Protein AF-A0A5C5RTG0-F1 (afdb_monomer)

InterPro domains:
  IPR055994 Domain of unknown function DUF7572 [PF24457] (6-79)

Secondary structure (DSSP, 8-state):
-EEEEE-TTS-TTEEE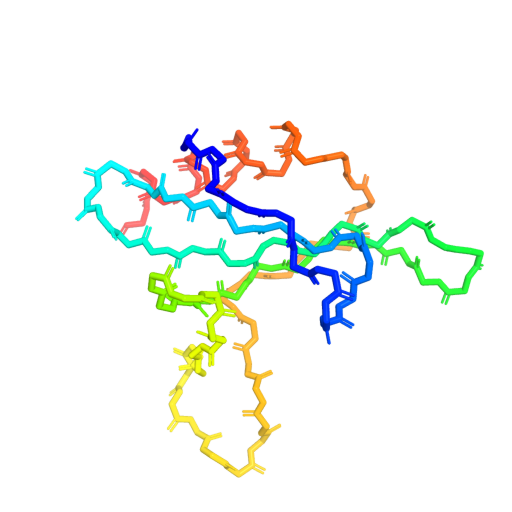EE-TTS-EEEEEEEEETTEEEEEEEEE-TT--EE-SS--TTT----SEEESS---HHHHHHHHHHHHHH-

Organism: NCBI:txid2591848

Mean predicted aligned error: 3.94 Å

Radius of gyration: 12.21 Å; Cα contacts (8 Å, |Δi|>4): 168; chains: 1; bounding box: 30×26×30 Å

Structure (mmCIF, N/CA/C/O backbone):
data_AF-A0A5C5RTG0-F1
#
_entry.id   AF-A0A5C5RTG0-F1
#
loop_
_atom_site.group_PDB
_atom_site.id
_atom_site.type_symbol
_atom_site.label_atom_id
_atom_site.label_alt_id
_atom_site.label_comp_id
_atom_site.label_asym_id
_atom_site.label_entity_id
_atom_site.label_seq_id
_atom_site.pdbx_PDB_ins_code
_atom_site.Cartn_x
_atom_site.Cartn_y
_atom_si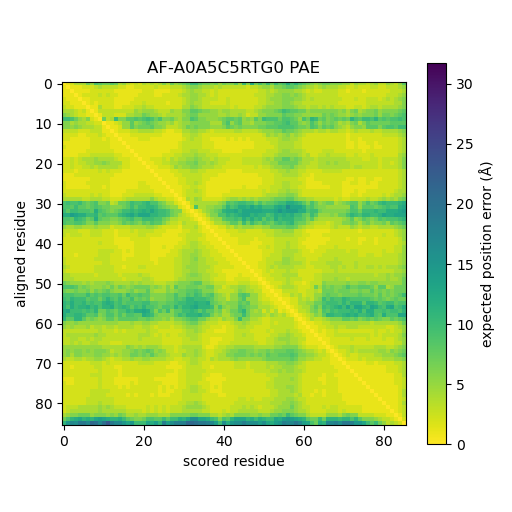te.Cartn_z
_atom_site.occupancy
_atom_site.B_iso_or_equiv
_atom_site.auth_seq_id
_atom_site.auth_comp_id
_atom_site.auth_asym_id
_atom_site.auth_atom_id
_atom_site.pdbx_PDB_model_num
ATOM 1 N N . MET A 1 1 ? 1.111 3.376 10.939 1.00 94.12 1 MET A N 1
ATOM 2 C CA . MET A 1 1 ? 0.700 1.965 10.740 1.00 94.12 1 MET A CA 1
ATOM 3 C C . MET A 1 1 ? 1.821 1.048 11.206 1.00 94.12 1 MET A C 1
ATOM 5 O O . MET A 1 1 ? 2.902 1.554 11.487 1.00 94.12 1 MET A O 1
ATOM 9 N N . GLU A 1 2 ? 1.574 -0.252 11.325 1.00 96.12 2 GLU A N 1
ATOM 10 C CA . GLU A 1 2 ? 2.586 -1.257 11.682 1.00 96.12 2 GLU A CA 1
ATOM 11 C C . GLU A 1 2 ? 2.984 -2.059 10.437 1.00 96.12 2 GLU A C 1
ATOM 13 O O . GLU A 1 2 ? 2.112 -2.423 9.651 1.00 96.12 2 GLU A O 1
ATOM 18 N N . HIS A 1 3 ? 4.280 -2.316 10.244 1.00 97.19 3 HIS A N 1
ATOM 19 C CA . HIS A 1 3 ? 4.762 -3.226 9.198 1.00 97.19 3 HIS A CA 1
ATOM 20 C C . HIS A 1 3 ? 4.454 -4.676 9.581 1.00 97.19 3 HIS A C 1
ATOM 22 O O . HIS A 1 3 ? 4.716 -5.077 10.712 1.00 97.19 3 HIS A O 1
ATOM 28 N N . VAL A 1 4 ? 3.897 -5.444 8.645 1.00 97.00 4 VAL A N 1
ATOM 29 C CA . VAL A 1 4 ? 3.503 -6.845 8.858 1.00 97.00 4 VAL A CA 1
ATOM 30 C C . VAL A 1 4 ? 4.449 -7.797 8.136 1.00 97.00 4 VAL A C 1
ATOM 32 O O . VAL A 1 4 ? 4.931 -8.757 8.735 1.00 97.00 4 VAL A O 1
ATOM 35 N N . ALA A 1 5 ? 4.703 -7.550 6.850 1.00 95.50 5 ALA A N 1
ATOM 36 C CA . ALA A 1 5 ? 5.517 -8.423 6.012 1.00 95.50 5 ALA A CA 1
ATOM 37 C C . ALA A 1 5 ? 6.043 -7.690 4.775 1.00 95.50 5 ALA A C 1
ATOM 39 O O . ALA A 1 5 ? 5.432 -6.737 4.290 1.00 95.50 5 ALA A O 1
ATOM 40 N N . ASP A 1 6 ? 7.154 -8.179 4.235 1.00 94.94 6 ASP A N 1
ATOM 41 C CA . ASP A 1 6 ? 7.591 -7.840 2.883 1.00 94.94 6 ASP A CA 1
ATOM 42 C C . ASP A 1 6 ? 6.894 -8.792 1.894 1.00 94.94 6 ASP A C 1
ATOM 44 O O . ASP A 1 6 ? 6.834 -10.004 2.117 1.00 94.94 6 ASP A O 1
ATOM 48 N N . LEU A 1 7 ? 6.291 -8.248 0.831 1.00 92.44 7 LEU A N 1
ATOM 49 C CA . LEU A 1 7 ? 5.508 -9.014 -0.146 1.00 92.44 7 LEU A CA 1
ATOM 50 C C . LEU A 1 7 ? 6.376 -9.391 -1.352 1.00 92.44 7 LEU A C 1
ATOM 52 O O . LEU A 1 7 ? 6.088 -9.025 -2.491 1.00 92.44 7 LEU A O 1
ATOM 56 N N . ASP A 1 8 ? 7.430 -10.166 -1.092 1.00 86.00 8 ASP A N 1
ATOM 57 C CA . ASP A 1 8 ? 8.465 -10.540 -2.074 1.00 86.00 8 ASP A CA 1
ATOM 58 C C . ASP A 1 8 ? 7.928 -11.280 -3.316 1.00 86.00 8 ASP A C 1
ATOM 60 O O . ASP A 1 8 ? 8.593 -11.359 -4.348 1.00 86.00 8 ASP A O 1
ATOM 64 N N . TRP A 1 9 ? 6.722 -11.842 -3.221 1.00 82.94 9 TRP A N 1
ATOM 65 C CA . TRP A 1 9 ? 6.036 -12.585 -4.280 1.00 82.94 9 TRP A CA 1
ATOM 66 C C . TRP A 1 9 ? 5.224 -11.695 -5.233 1.00 82.94 9 TRP A C 1
ATOM 68 O O . TRP A 1 9 ? 4.747 -12.187 -6.256 1.00 82.94 9 TRP A O 1
ATOM 78 N N . TRP A 1 10 ? 5.063 -10.410 -4.908 1.00 81.31 10 TRP A N 1
ATOM 79 C CA . TRP A 1 10 ? 4.368 -9.440 -5.745 1.00 81.31 10 TRP A CA 1
ATOM 80 C C . TRP A 1 10 ? 5.375 -8.561 -6.498 1.00 81.31 10 TRP A C 1
ATOM 82 O O . TRP A 1 10 ? 5.979 -9.006 -7.472 1.00 81.31 10 TRP A O 1
ATOM 92 N N . CYS A 1 11 ? 5.571 -7.318 -6.065 1.00 81.12 11 CYS A N 1
ATOM 93 C CA . CYS A 1 11 ? 6.668 -6.470 -6.511 1.00 81.12 11 CYS A CA 1
ATOM 94 C C . CYS A 1 11 ? 7.683 -6.359 -5.356 1.00 81.12 11 CYS A C 1
ATOM 96 O O . CYS A 1 11 ? 7.250 -6.081 -4.238 1.00 81.12 11 CYS A O 1
ATOM 98 N N . PRO A 1 12 ? 9.006 -6.530 -5.574 1.00 83.06 12 PRO A N 1
ATOM 99 C CA . PRO A 1 12 ? 10.009 -6.589 -4.494 1.00 83.06 12 PRO A CA 1
ATOM 100 C C . PRO A 1 12 ? 10.080 -5.360 -3.575 1.00 83.06 12 PRO A C 1
ATOM 102 O O . PRO A 1 12 ? 10.699 -5.403 -2.519 1.00 83.06 12 PRO A O 1
ATOM 105 N N . VAL A 1 13 ? 9.470 -4.247 -3.984 1.00 90.19 13 VAL A N 1
ATOM 106 C CA . VAL A 1 13 ? 9.371 -3.002 -3.207 1.00 90.19 13 VAL A CA 1
ATOM 107 C C . VAL A 1 13 ? 7.995 -2.820 -2.559 1.00 90.19 13 VAL A C 1
ATOM 109 O O . VAL A 1 13 ? 7.647 -1.717 -2.132 1.00 90.19 13 VAL A O 1
ATOM 112 N N . THR A 1 14 ? 7.214 -3.899 -2.474 1.00 94.38 14 THR A N 1
ATOM 113 C CA . THR A 1 14 ? 5.881 -3.916 -1.870 1.00 94.38 14 THR A CA 1
ATOM 114 C C . THR A 1 14 ? 5.940 -4.468 -0.463 1.00 94.38 14 THR A C 1
ATOM 116 O O . THR A 1 14 ? 6.518 -5.528 -0.220 1.00 94.38 14 THR A O 1
ATOM 119 N N . LYS A 1 15 ? 5.299 -3.772 0.470 1.00 96.44 15 LYS A N 1
ATOM 120 C CA . LYS A 1 15 ? 5.220 -4.191 1.868 1.00 96.44 15 LYS A CA 1
ATOM 121 C C . LYS A 1 15 ? 3.787 -4.112 2.363 1.00 96.44 15 LYS A C 1
ATOM 123 O O . LYS A 1 15 ? 3.017 -3.249 1.941 1.00 96.44 15 LYS A O 1
ATOM 128 N N . LEU A 1 16 ? 3.450 -5.024 3.264 1.00 97.25 16 LEU A N 1
ATOM 129 C CA . LEU A 1 16 ? 2.161 -5.084 3.930 1.00 97.25 16 LEU A CA 1
ATOM 130 C C . LEU A 1 16 ? 2.214 -4.295 5.234 1.00 97.25 16 LEU A C 1
ATOM 132 O O . LEU A 1 16 ? 3.083 -4.524 6.081 1.00 97.25 16 LEU A O 1
ATOM 136 N N . TYR A 1 17 ? 1.240 -3.412 5.410 1.00 97.69 17 TYR A N 1
ATOM 137 C CA . TYR A 1 17 ? 1.045 -2.637 6.623 1.00 97.69 17 TYR A CA 1
ATOM 138 C C . TYR A 1 17 ? -0.349 -2.856 7.186 1.00 97.69 17 TYR A C 1
ATOM 140 O O . TYR A 1 17 ? -1.320 -2.969 6.443 1.00 97.69 17 TYR A O 1
ATOM 148 N N . ARG A 1 18 ? -0.449 -2.848 8.514 1.00 97.38 18 ARG A N 1
ATOM 149 C CA . ARG A 1 18 ? -1.714 -2.894 9.243 1.00 97.38 18 ARG A CA 1
ATOM 150 C C . ARG A 1 18 ? -2.000 -1.543 9.891 1.00 97.38 18 ARG A C 1
ATOM 152 O O . ARG A 1 18 ? -1.174 -0.998 10.637 1.00 97.38 18 ARG A O 1
ATOM 159 N N . ALA A 1 19 ? -3.171 -0.991 9.605 1.00 95.06 19 ALA A N 1
ATOM 160 C CA . ALA A 1 19 ? -3.684 0.209 10.249 1.00 95.06 19 ALA A CA 1
ATOM 161 C C . ALA A 1 19 ? -4.296 -0.097 11.626 1.00 95.06 19 ALA A C 1
ATOM 163 O O . ALA A 1 19 ? -4.457 -1.249 12.029 1.00 95.06 19 ALA A O 1
ATOM 164 N N . ARG A 1 20 ? -4.592 0.955 12.400 1.00 92.31 20 ARG A N 1
ATOM 165 C CA . ARG A 1 20 ? -5.074 0.820 13.790 1.00 92.31 20 ARG A CA 1
ATOM 166 C C . ARG A 1 20 ? -6.464 0.192 13.895 1.00 92.31 20 ARG A C 1
ATOM 168 O O . ARG A 1 20 ? -6.770 -0.408 14.918 1.00 92.31 20 ARG A O 1
ATOM 175 N N . ASP A 1 21 ? -7.280 0.357 12.865 1.00 91.81 21 ASP A N 1
ATOM 176 C CA . ASP A 1 21 ? -8.609 -0.241 12.720 1.00 91.81 21 ASP A CA 1
ATOM 177 C C . ASP A 1 21 ? -8.563 -1.727 12.314 1.00 91.81 21 ASP A C 1
ATOM 179 O O . ASP A 1 21 ? -9.594 -2.393 12.306 1.00 91.81 21 ASP A O 1
ATOM 183 N N . GLY A 1 22 ? -7.372 -2.263 12.022 1.00 93.62 22 GLY A N 1
ATOM 184 C CA . GLY A 1 22 ? -7.162 -3.638 11.577 1.00 93.62 22 GLY A CA 1
ATOM 185 C C . GLY A 1 22 ? -7.160 -3.818 10.057 1.00 93.62 22 GLY A C 1
ATOM 186 O O . GLY A 1 22 ? -6.857 -4.922 9.601 1.00 93.62 22 GLY A O 1
ATOM 187 N N . GLN A 1 23 ? -7.435 -2.771 9.272 1.00 95.50 23 GLN A N 1
ATOM 188 C CA . GLN A 1 23 ? -7.354 -2.837 7.813 1.00 95.50 23 GLN A CA 1
ATOM 189 C C . GLN A 1 23 ? -5.896 -2.997 7.365 1.00 95.50 23 GLN A C 1
ATOM 191 O O . GLN A 1 23 ? -4.984 -2.385 7.931 1.00 95.50 23 GLN A O 1
ATOM 196 N N . HIS A 1 24 ? -5.679 -3.813 6.335 1.00 96.56 24 HIS A N 1
ATOM 197 C CA . HIS A 1 24 ? -4.365 -4.005 5.735 1.00 96.56 24 HIS A CA 1
ATOM 198 C C . HIS A 1 24 ? -4.242 -3.240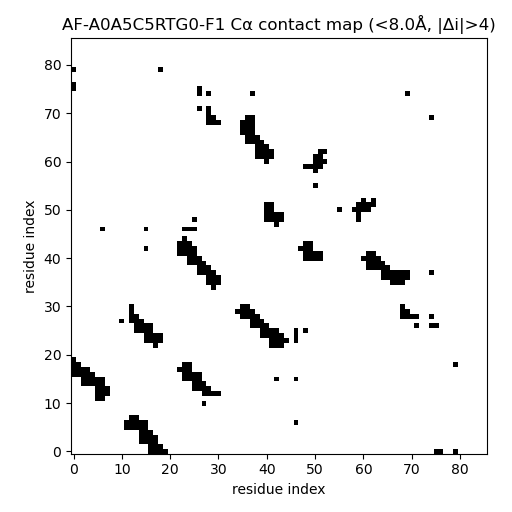 4.419 1.00 96.56 24 HIS A C 1
ATOM 200 O O . HIS A 1 24 ? -5.206 -3.099 3.660 1.00 96.56 24 HIS A O 1
ATOM 206 N N . TYR A 1 25 ? -3.034 -2.747 4.170 1.00 96.88 25 TYR A N 1
ATOM 207 C CA . TYR A 1 25 ? -2.670 -1.997 2.979 1.00 96.88 25 TYR A CA 1
ATOM 208 C C . TYR A 1 25 ? -1.357 -2.538 2.436 1.00 96.88 25 TYR A C 1
ATOM 210 O O . TYR A 1 25 ? -0.372 -2.651 3.172 1.00 96.88 25 TYR A O 1
ATOM 218 N N . ALA A 1 26 ? -1.335 -2.848 1.147 1.00 96.56 26 ALA A N 1
ATOM 219 C CA . ALA A 1 26 ? -0.100 -3.139 0.443 1.00 96.56 26 ALA A CA 1
ATOM 220 C C . ALA A 1 26 ? 0.403 -1.851 -0.208 1.00 96.56 26 ALA A C 1
ATOM 222 O O . ALA A 1 26 ? -0.280 -1.257 -1.043 1.00 96.56 26 ALA A O 1
ATOM 223 N N . ILE A 1 27 ? 1.585 -1.405 0.203 1.00 95.75 27 ILE A N 1
ATOM 224 C CA . ILE A 1 27 ? 2.202 -0.176 -0.296 1.00 95.75 27 ILE A CA 1
ATOM 225 C C . ILE A 1 27 ? 3.338 -0.578 -1.224 1.00 95.75 27 ILE A C 1
ATOM 227 O O . ILE A 1 27 ? 4.222 -1.326 -0.814 1.00 95.75 27 ILE A O 1
ATOM 231 N N . THR A 1 28 ? 3.307 -0.092 -2.461 1.00 94.75 28 THR A N 1
ATOM 232 C CA . THR A 1 28 ? 4.351 -0.296 -3.468 1.00 94.75 28 THR A CA 1
ATOM 233 C C . THR A 1 28 ? 5.081 1.022 -3.681 1.00 94.75 28 THR A C 1
ATOM 235 O O . THR A 1 28 ? 4.506 1.958 -4.230 1.00 94.75 28 THR A O 1
ATOM 238 N N . CYS A 1 29 ? 6.344 1.097 -3.268 1.00 93.69 29 CYS A N 1
ATOM 239 C CA . CYS A 1 29 ? 7.197 2.268 -3.485 1.00 93.69 29 CYS A CA 1
ATOM 240 C C . CYS A 1 29 ? 8.143 1.994 -4.658 1.00 93.69 29 CYS A C 1
ATOM 242 O O . CYS A 1 29 ? 9.193 1.378 -4.483 1.00 93.69 29 CYS A O 1
ATOM 244 N N . LEU A 1 30 ? 7.751 2.397 -5.866 1.00 89.44 30 LEU A N 1
ATOM 245 C CA . LEU A 1 30 ? 8.524 2.172 -7.083 1.00 89.44 30 LEU A CA 1
ATOM 246 C C . LEU A 1 30 ? 9.744 3.097 -7.110 1.00 89.44 30 LEU A C 1
ATOM 248 O O . LEU A 1 30 ? 9.616 4.317 -7.205 1.00 89.44 30 LEU A O 1
ATOM 252 N N . ASP A 1 31 ? 10.922 2.482 -7.067 1.00 78.56 31 ASP A N 1
ATOM 253 C CA . ASP A 1 31 ? 12.224 3.130 -7.216 1.00 78.56 31 ASP A CA 1
ATOM 254 C C . ASP A 1 31 ? 13.054 2.354 -8.245 1.00 78.56 31 ASP A C 1
ATOM 256 O O . ASP A 1 31 ? 13.972 1.596 -7.919 1.00 78.56 31 ASP A O 1
ATOM 260 N N . PHE A 1 32 ? 12.664 2.464 -9.516 1.00 75.00 32 PHE A N 1
ATOM 261 C CA . PHE A 1 32 ? 13.375 1.837 -10.623 1.00 75.00 32 PHE A CA 1
ATOM 262 C C . PHE A 1 32 ? 13.673 2.851 -11.723 1.00 75.00 32 PHE A C 1
ATOM 264 O O . PHE A 1 32 ? 12.939 3.809 -11.944 1.00 75.00 32 PHE A O 1
ATOM 271 N N . TRP A 1 33 ? 14.707 2.569 -12.518 1.00 70.75 33 TRP A N 1
ATOM 272 C CA . TRP A 1 33 ? 15.107 3.412 -13.652 1.00 70.75 33 TRP A CA 1
ATOM 273 C C . TRP A 1 33 ? 13.979 3.677 -14.668 1.00 70.75 33 TRP A C 1
ATOM 275 O O . TRP A 1 33 ? 14.013 4.660 -15.403 1.00 70.75 33 TRP A O 1
ATOM 285 N N . THR A 1 34 ? 12.989 2.784 -14.736 1.00 73.69 34 THR A N 1
ATOM 286 C CA . THR A 1 34 ? 11.882 2.833 -15.699 1.00 73.69 34 THR A CA 1
ATOM 287 C C . THR A 1 34 ? 10.517 3.086 -15.062 1.00 73.69 34 THR A C 1
ATOM 289 O O . THR A 1 34 ? 9.530 3.136 -15.791 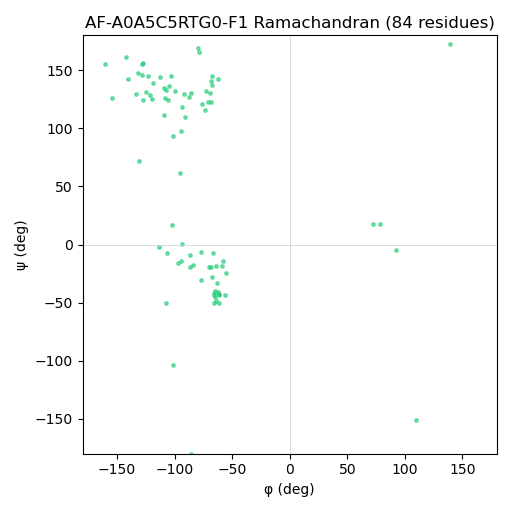1.00 73.69 34 THR A O 1
ATOM 292 N N . ALA A 1 35 ? 10.435 3.189 -13.733 1.00 78.44 35 ALA A N 1
ATOM 293 C CA . ALA A 1 35 ? 9.179 3.382 -13.019 1.00 78.44 35 ALA A CA 1
ATOM 294 C C . ALA A 1 35 ? 9.424 4.075 -11.674 1.00 78.44 35 ALA A C 1
ATOM 296 O O . ALA A 1 35 ? 10.200 3.588 -10.852 1.00 78.44 35 ALA A O 1
ATOM 297 N N . SER A 1 36 ? 8.719 5.180 -11.459 1.00 87.88 36 SER A N 1
ATOM 298 C CA . SER A 1 36 ? 8.714 5.951 -10.220 1.00 87.88 36 SER A CA 1
ATOM 299 C C . SER A 1 36 ? 7.277 6.163 -9.768 1.00 87.88 36 SER A C 1
ATOM 301 O O . SER A 1 36 ? 6.390 6.332 -10.606 1.00 87.88 36 SER A O 1
ATOM 303 N N . GLY A 1 37 ? 7.064 6.186 -8.461 1.00 92.00 37 GLY A N 1
ATOM 304 C CA . GLY A 1 37 ? 5.766 6.494 -7.874 1.00 92.00 37 GLY A CA 1
ATOM 305 C C . GLY A 1 37 ? 5.453 5.601 -6.687 1.00 92.00 37 GLY A C 1
ATOM 306 O O . GLY A 1 37 ? 6.168 4.644 -6.391 1.00 92.00 37 GLY A O 1
ATOM 307 N N . THR A 1 38 ? 4.366 5.920 -6.002 1.00 94.44 38 THR A N 1
ATOM 308 C CA . THR A 1 38 ? 3.885 5.164 -4.853 1.00 94.44 38 THR A CA 1
ATOM 309 C C . THR A 1 38 ? 2.427 4.799 -5.062 1.00 94.44 38 THR A C 1
ATOM 311 O O . THR A 1 38 ? 1.582 5.667 -5.272 1.00 94.44 38 THR A O 1
ATOM 314 N N . GLU A 1 39 ? 2.120 3.512 -4.978 1.00 93.94 39 GLU A N 1
ATOM 315 C CA . GLU A 1 39 ? 0.755 3.005 -5.085 1.00 93.94 39 GLU A CA 1
ATOM 316 C C . GLU A 1 39 ? 0.363 2.287 -3.797 1.00 93.94 39 GLU A C 1
ATOM 318 O O . GLU A 1 39 ? 1.155 1.548 -3.209 1.00 93.94 39 GLU A O 1
ATOM 323 N N . VAL A 1 40 ? -0.875 2.502 -3.362 1.00 94.75 40 VAL A N 1
ATOM 324 C CA . VAL A 1 40 ? -1.446 1.871 -2.174 1.00 94.75 40 VAL A CA 1
ATOM 325 C C . VAL A 1 40 ? -2.656 1.062 -2.594 1.00 94.75 40 VAL A C 1
ATOM 327 O O . VAL A 1 40 ? -3.594 1.595 -3.185 1.00 94.75 40 VAL A O 1
ATOM 330 N N . PHE A 1 41 ? -2.662 -0.214 -2.239 1.00 95.25 41 PHE A N 1
ATOM 331 C CA . PHE A 1 41 ? -3.765 -1.132 -2.487 1.00 95.25 41 PHE A CA 1
ATOM 332 C C . PHE A 1 41 ? -4.407 -1.533 -1.163 1.00 95.25 41 PHE A C 1
ATOM 334 O O . PHE A 1 41 ? -3.710 -1.711 -0.157 1.00 95.25 41 PHE A O 1
ATOM 341 N N . LEU A 1 42 ? -5.729 -1.712 -1.166 1.00 94.94 42 LEU A N 1
ATOM 342 C CA . LEU A 1 42 ? -6.383 -2.451 -0.090 1.00 94.94 42 LEU A CA 1
ATOM 343 C C . LEU A 1 42 ? -5.849 -3.881 -0.105 1.00 94.94 42 LEU A C 1
ATOM 345 O O . LEU A 1 42 ? -5.600 -4.435 -1.172 1.00 94.94 42 LEU A O 1
ATOM 349 N N . ALA A 1 43 ? -5.658 -4.472 1.066 1.00 95.25 43 ALA A N 1
ATOM 350 C CA . ALA A 1 43 ? -5.223 -5.854 1.178 1.00 95.25 43 ALA A CA 1
ATOM 351 C C . ALA A 1 43 ? -5.912 -6.562 2.346 1.00 95.25 43 ALA A C 1
ATOM 353 O O . ALA A 1 43 ? -6.446 -5.920 3.254 1.00 95.25 43 ALA A O 1
ATOM 354 N N . ASP A 1 44 ? -5.895 -7.890 2.322 1.00 95.06 44 ASP A N 1
ATOM 355 C CA . ASP A 1 44 ? -6.210 -8.711 3.489 1.00 95.06 44 ASP A CA 1
ATOM 356 C C . ASP A 1 44 ? -4.972 -8.939 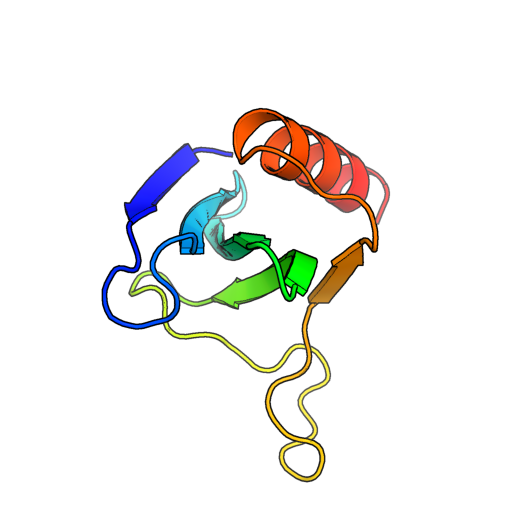4.384 1.00 95.06 44 ASP A C 1
ATOM 358 O O . ASP A 1 44 ? -3.868 -8.462 4.107 1.00 95.06 44 ASP A O 1
ATOM 362 N N . GLU A 1 45 ? -5.152 -9.681 5.479 1.00 95.81 45 GLU A N 1
ATOM 363 C CA . GLU A 1 45 ? -4.080 -10.006 6.434 1.00 95.81 45 GLU A CA 1
ATOM 364 C C . GLU A 1 45 ? -2.942 -10.858 5.846 1.00 95.81 45 GLU A C 1
ATOM 366 O O . GLU A 1 45 ? -1.846 -10.894 6.404 1.00 95.81 45 GLU A O 1
ATOM 371 N N . ASN A 1 46 ? -3.180 -11.521 4.712 1.00 93.94 46 ASN A N 1
ATOM 372 C CA . ASN A 1 46 ? -2.193 -12.340 4.011 1.00 93.94 46 ASN A CA 1
ATOM 373 C C . ASN A 1 46 ? -1.456 -11.547 2.918 1.00 93.94 46 ASN A C 1
ATOM 375 O O . ASN A 1 46 ? -0.596 -12.097 2.228 1.00 93.94 46 ASN A O 1
ATOM 379 N N . GLY A 1 47 ? -1.784 -10.262 2.746 1.00 91.38 47 GLY A N 1
ATOM 380 C CA . GLY A 1 47 ? -1.219 -9.411 1.703 1.00 91.38 47 GLY A CA 1
ATOM 381 C C . GLY A 1 47 ? -1.823 -9.641 0.321 1.00 91.38 47 GLY A C 1
ATOM 382 O O . GLY A 1 47 ? -1.215 -9.239 -0.670 1.00 91.38 47 GLY A O 1
ATOM 383 N N . ILE A 1 48 ? -2.998 -10.273 0.230 1.00 92.31 48 ILE A N 1
ATOM 384 C CA . ILE A 1 48 ? -3.743 -10.371 -1.027 1.00 92.31 48 ILE A CA 1
ATOM 385 C C . ILE A 1 48 ? -4.415 -9.029 -1.291 1.00 92.31 48 ILE A C 1
ATOM 387 O O . ILE A 1 48 ? -5.217 -8.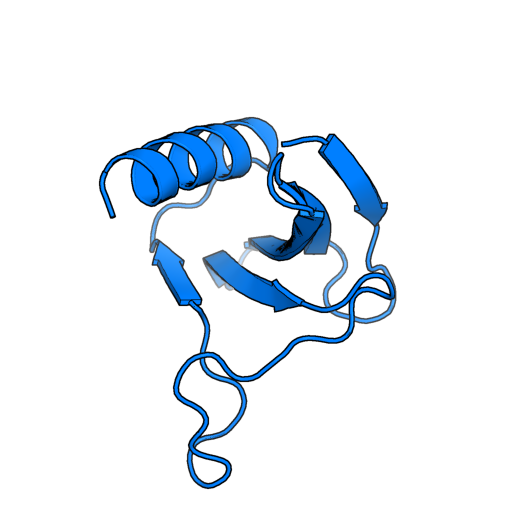568 -0.479 1.00 92.31 48 ILE A O 1
ATOM 391 N N . ALA A 1 49 ? -4.096 -8.409 -2.427 1.00 91.38 49 ALA A N 1
ATOM 392 C CA . ALA A 1 49 ? -4.701 -7.145 -2.811 1.00 91.38 49 ALA A CA 1
ATOM 393 C C . ALA A 1 49 ? -6.198 -7.305 -3.118 1.00 91.38 49 ALA A C 1
ATOM 395 O O . ALA A 1 49 ? -6.619 -8.250 -3.789 1.00 91.38 49 ALA A O 1
ATOM 396 N N . ILE A 1 50 ? -6.984 -6.353 -2.629 1.00 91.94 50 ILE A N 1
ATOM 397 C CA . ILE A 1 50 ? -8.424 -6.236 -2.819 1.00 91.94 50 ILE A CA 1
ATOM 398 C C . ILE A 1 50 ? -8.662 -5.047 -3.743 1.00 91.94 50 ILE A C 1
ATOM 400 O O . ILE A 1 50 ? -8.069 -3.982 -3.570 1.00 91.94 50 ILE A O 1
ATOM 404 N N . ASP A 1 51 ? -9.532 -5.244 -4.725 1.00 89.50 51 ASP A N 1
ATOM 405 C CA . ASP A 1 51 ? -9.896 -4.203 -5.671 1.00 89.50 51 ASP A CA 1
ATOM 406 C C . ASP A 1 51 ? -10.696 -3.087 -4.987 1.00 89.50 51 ASP A C 1
ATOM 408 O O . ASP A 1 51 ? -11.713 -3.349 -4.338 1.00 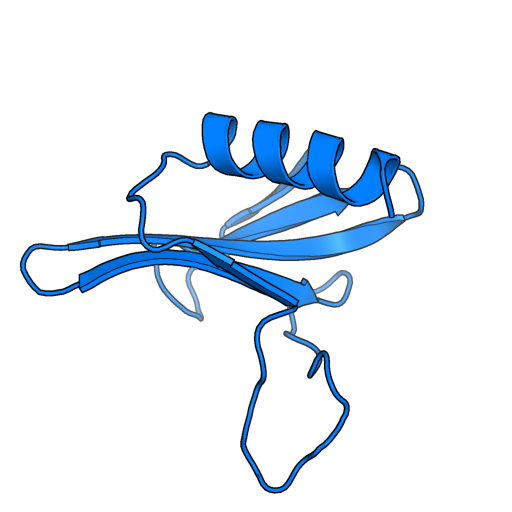89.50 51 ASP A O 1
ATOM 412 N N . ALA A 1 52 ? -10.196 -1.853 -5.074 1.00 86.69 52 ALA A N 1
ATOM 413 C CA . ALA A 1 52 ? -10.697 -0.746 -4.267 1.00 86.69 52 ALA A CA 1
ATOM 414 C C . ALA A 1 52 ? -12.025 -0.164 -4.772 1.00 86.69 52 ALA A C 1
ATOM 416 O O . ALA A 1 52 ? -12.812 0.320 -3.956 1.00 86.69 52 ALA A O 1
ATOM 417 N N . ASP A 1 53 ? -12.287 -0.206 -6.083 1.00 87.06 53 ASP A N 1
ATOM 418 C CA . ASP A 1 53 ? -13.560 0.243 -6.669 1.00 87.06 53 ASP A CA 1
ATOM 419 C C . ASP A 1 53 ? -14.565 -0.909 -6.865 1.00 87.06 53 ASP A C 1
ATOM 421 O O . ASP A 1 53 ? -15.766 -0.662 -7.023 1.00 87.06 53 ASP A O 1
ATOM 425 N N . GLY A 1 54 ? -14.093 -2.157 -6.773 1.00 85.12 54 GLY A N 1
ATOM 426 C CA . GLY A 1 54 ? -14.899 -3.366 -6.887 1.00 85.12 54 GLY A CA 1
ATOM 427 C C . GLY A 1 54 ? -15.377 -3.645 -8.312 1.00 85.12 54 GLY A C 1
ATOM 428 O O . GLY A 1 54 ? -16.341 -4.403 -8.476 1.00 85.12 54 GLY A O 1
ATOM 429 N N . ASP A 1 55 ? -14.759 -3.029 -9.324 1.00 83.44 55 ASP A N 1
ATOM 430 C CA . ASP A 1 55 ? -15.052 -3.254 -10.734 1.00 83.44 55 ASP A CA 1
ATOM 431 C C . ASP A 1 55 ? -14.096 -4.305 -11.336 1.00 83.44 55 ASP A C 1
ATOM 433 O O . ASP A 1 55 ? -13.021 -3.985 -11.851 1.00 83.44 55 ASP A O 1
ATOM 437 N N . PRO A 1 56 ? -14.522 -5.580 -11.431 1.00 82.38 56 PRO A N 1
ATOM 438 C CA . PRO A 1 56 ? -13.665 -6.646 -11.942 1.00 82.38 56 PRO A CA 1
ATOM 439 C C . PRO A 1 56 ? -13.321 -6.497 -13.434 1.00 82.38 56 PRO A C 1
ATOM 441 O O . PRO A 1 56 ? -12.553 -7.302 -13.964 1.00 82.38 56 PRO A O 1
ATOM 444 N N . THR A 1 57 ? -13.923 -5.539 -14.149 1.00 84.38 57 THR A N 1
ATOM 445 C CA . THR A 1 57 ? -13.722 -5.361 -15.592 1.00 84.38 57 THR A C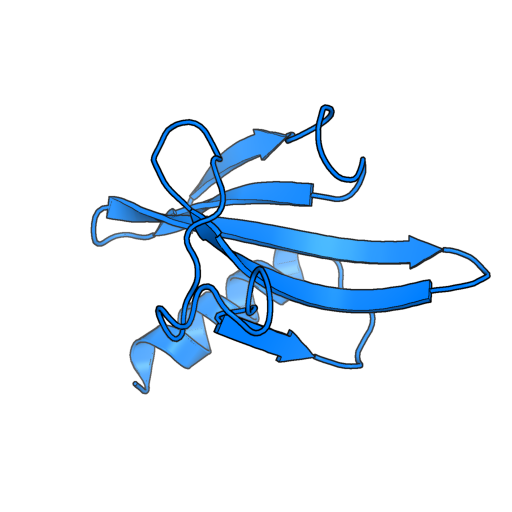A 1
ATOM 446 C C . THR A 1 57 ? -12.519 -4.486 -15.935 1.00 84.38 57 THR A C 1
ATOM 448 O O . THR A 1 57 ? -12.020 -4.581 -17.061 1.00 84.38 57 THR A O 1
ATOM 451 N N . ASN A 1 58 ? -12.032 -3.677 -14.987 1.00 79.88 58 ASN A N 1
ATOM 452 C CA . ASN A 1 58 ? -10.923 -2.747 -15.205 1.00 79.88 58 ASN A CA 1
ATOM 453 C C . ASN A 1 58 ? -9.597 -3.193 -14.547 1.00 79.88 58 ASN A C 1
ATOM 455 O O . ASN A 1 58 ? -8.541 -2.638 -14.862 1.00 79.88 58 ASN A O 1
ATOM 459 N N . GLY A 1 59 ? -9.632 -4.262 -13.745 1.00 82.06 59 GLY A N 1
ATOM 460 C CA . GLY A 1 59 ? -8.459 -4.885 -13.138 1.00 82.06 59 GLY A CA 1
ATOM 461 C C . GLY A 1 59 ? -8.403 -4.650 -11.634 1.00 82.06 59 GLY A C 1
ATOM 462 O O . GLY A 1 59 ? -9.429 -4.570 -10.981 1.00 82.06 59 GLY A O 1
ATOM 463 N N . LEU A 1 60 ? -7.192 -4.619 -11.076 1.00 86.50 60 LEU A N 1
ATOM 464 C CA . LEU A 1 60 ? -6.980 -4.261 -9.675 1.00 86.50 60 LEU A CA 1
ATOM 465 C C . LEU A 1 60 ? -6.754 -2.748 -9.586 1.00 86.50 60 LEU A C 1
ATOM 467 O O . LEU A 1 60 ? -5.696 -2.257 -10.000 1.00 86.50 60 LEU A O 1
ATOM 471 N N . THR A 1 61 ? -7.718 -2.023 -9.029 1.00 90.25 61 THR A N 1
ATOM 472 C CA . THR A 1 61 ? -7.629 -0.578 -8.820 1.00 90.25 61 THR A CA 1
ATOM 473 C C . THR A 1 61 ? -6.969 -0.266 -7.478 1.00 90.25 61 THR A C 1
ATOM 475 O O . THR A 1 61 ? -7.363 -0.766 -6.423 1.00 90.25 61 THR A O 1
ATOM 478 N N . ALA A 1 62 ? -5.931 0.574 -7.518 1.00 91.38 62 ALA A N 1
ATOM 479 C CA . ALA A 1 62 ? -5.277 1.089 -6.320 1.00 91.38 62 ALA A CA 1
ATOM 480 C C . ALA A 1 62 ? -6.220 2.029 -5.554 1.00 91.38 62 ALA A C 1
ATOM 482 O O . ALA A 1 62 ? -6.953 2.810 -6.158 1.00 91.38 62 ALA A O 1
ATOM 483 N N . LEU A 1 63 ? -6.139 2.011 -4.224 1.00 92.94 63 LEU A N 1
ATOM 484 C CA . LEU A 1 63 ? -6.844 2.966 -3.370 1.00 92.94 63 LEU A CA 1
ATOM 485 C C . LEU A 1 63 ? -6.301 4.383 -3.573 1.00 92.94 63 LEU A C 1
ATOM 487 O O . LEU A 1 63 ? -7.061 5.344 -3.664 1.00 92.94 63 LEU A O 1
ATOM 491 N N . VAL A 1 64 ? -4.972 4.505 -3.633 1.00 93.19 64 VAL A N 1
ATOM 492 C CA . VAL A 1 64 ? -4.280 5.777 -3.840 1.00 93.19 64 VAL A CA 1
ATOM 493 C C . VAL A 1 64 ? -3.095 5.574 -4.771 1.00 93.19 64 VAL A C 1
ATOM 495 O O . VAL A 1 64 ? -2.385 4.570 -4.691 1.00 93.19 64 VAL A O 1
ATOM 498 N N . ARG A 1 65 ? -2.865 6.566 -5.631 1.00 93.12 65 ARG A N 1
ATOM 499 C CA . ARG A 1 65 ? -1.665 6.696 -6.456 1.00 93.12 65 ARG A CA 1
ATOM 500 C C . ARG A 1 65 ? -1.028 8.054 -6.210 1.00 93.12 65 ARG A C 1
ATOM 502 O O . ARG A 1 65 ? -1.712 9.077 -6.259 1.00 93.12 65 ARG A O 1
ATOM 509 N N . TRP A 1 66 ? 0.272 8.053 -5.969 1.00 93.81 66 TRP A N 1
ATOM 510 C CA . TRP A 1 66 ? 1.099 9.249 -5.910 1.00 93.81 66 TRP A CA 1
ATOM 511 C C . TRP A 1 66 ? 2.205 9.134 -6.952 1.00 93.81 66 TRP A C 1
ATOM 513 O O . TRP A 1 66 ? 2.934 8.146 -6.976 1.00 93.81 66 TRP A O 1
ATOM 523 N N . ASP A 1 67 ? 2.350 10.161 -7.787 1.00 90.56 67 ASP A N 1
ATOM 524 C CA . ASP A 1 67 ? 3.409 10.204 -8.803 1.00 90.56 67 ASP A CA 1
ATOM 525 C C . ASP A 1 67 ? 4.804 10.386 -8.176 1.00 90.56 67 ASP A C 1
ATOM 527 O O . ASP A 1 67 ? 5.824 10.077 -8.793 1.00 90.56 67 ASP A O 1
ATOM 531 N N . ASP A 1 68 ? 4.854 10.862 -6.929 1.00 88.69 68 ASP A N 1
ATOM 532 C CA . ASP A 1 68 ? 6.084 11.023 -6.167 1.00 88.69 68 ASP A CA 1
ATOM 533 C C . ASP A 1 68 ? 6.688 9.661 -5.797 1.00 88.69 68 ASP A C 1
ATOM 535 O O . ASP A 1 68 ? 6.040 8.783 -5.210 1.00 88.69 68 ASP A O 1
ATOM 539 N N . GLN A 1 69 ? 7.982 9.518 -6.065 1.00 87.06 69 GLN A N 1
ATOM 540 C CA . GLN A 1 69 ? 8.777 8.450 -5.485 1.00 87.06 69 GLN A CA 1
ATOM 541 C C . GLN A 1 69 ? 8.986 8.730 -3.993 1.00 87.06 69 GLN A C 1
ATOM 543 O O . GLN A 1 69 ? 9.524 9.772 -3.615 1.00 87.06 69 GLN A O 1
ATOM 548 N N . MET A 1 70 ? 8.575 7.787 -3.151 1.00 92.69 70 MET A N 1
ATOM 549 C CA . MET A 1 70 ? 8.709 7.870 -1.698 1.00 92.69 70 MET A CA 1
ATOM 550 C C . MET A 1 70 ? 9.389 6.622 -1.158 1.00 92.69 70 MET A C 1
ATOM 552 O O . MET A 1 70 ? 9.316 5.555 -1.763 1.00 92.69 70 MET A O 1
ATOM 556 N N . ASP A 1 71 ? 10.008 6.746 0.011 1.00 94.00 71 ASP A N 1
ATOM 557 C CA . ASP A 1 71 ? 10.284 5.578 0.835 1.00 94.00 71 ASP A CA 1
ATOM 558 C C . ASP A 1 71 ? 9.021 5.141 1.596 1.00 94.00 71 ASP A C 1
ATOM 560 O O . ASP A 1 71 ? 8.018 5.855 1.694 1.00 94.00 71 ASP A O 1
ATOM 564 N N . HIS A 1 72 ? 9.076 3.930 2.146 1.00 94.81 72 HIS A N 1
ATOM 565 C CA . HIS A 1 72 ? 7.959 3.347 2.885 1.00 94.81 72 HIS A CA 1
ATOM 566 C C . HIS A 1 72 ? 7.600 4.128 4.151 1.00 94.81 72 HIS A C 1
ATOM 568 O O . HIS A 1 72 ? 6.430 4.180 4.521 1.00 94.81 72 HIS A O 1
ATOM 574 N N . GLU A 1 73 ? 8.578 4.741 4.819 1.00 96.12 73 GLU A N 1
ATOM 575 C CA . GLU A 1 73 ? 8.326 5.539 6.023 1.00 96.12 73 GLU A CA 1
ATOM 576 C C . GLU A 1 73 ? 7.453 6.755 5.687 1.00 96.12 73 GLU A C 1
ATOM 578 O O . GLU A 1 73 ? 6.410 6.973 6.313 1.00 96.12 73 GLU A O 1
ATOM 583 N N . THR A 1 74 ? 7.827 7.482 4.635 1.00 96.00 74 THR A N 1
ATOM 584 C CA . THR A 1 74 ? 7.096 8.645 4.127 1.00 96.00 74 THR A CA 1
ATOM 585 C C . THR A 1 74 ? 5.722 8.243 3.596 1.00 96.00 74 THR A C 1
ATOM 587 O O . THR A 1 74 ? 4.723 8.883 3.933 1.00 96.00 74 THR A O 1
ATOM 590 N N . ALA A 1 75 ? 5.640 7.156 2.821 1.00 96.00 75 ALA A N 1
ATOM 591 C CA . ALA A 1 75 ? 4.378 6.662 2.274 1.00 96.00 75 ALA A CA 1
ATOM 592 C C . ALA A 1 75 ? 3.383 6.262 3.378 1.00 96.00 75 ALA A C 1
ATOM 594 O O . ALA A 1 75 ? 2.210 6.634 3.321 1.00 96.00 75 ALA A O 1
ATOM 595 N N . VAL A 1 76 ? 3.846 5.562 4.421 1.00 96.62 76 VAL A N 1
ATOM 596 C CA . VAL A 1 76 ? 3.013 5.174 5.572 1.00 96.62 76 VAL A CA 1
ATOM 597 C C . VAL A 1 76 ? 2.547 6.394 6.362 1.00 96.62 76 VAL A C 1
ATOM 599 O O . VAL A 1 76 ? 1.388 6.432 6.790 1.00 96.62 76 VAL A O 1
ATOM 602 N N . ALA A 1 77 ? 3.423 7.380 6.578 1.00 96.38 77 ALA A N 1
ATOM 603 C CA . ALA A 1 77 ? 3.061 8.613 7.270 1.00 96.38 77 ALA A CA 1
ATOM 604 C C . ALA A 1 77 ? 1.969 9.371 6.500 1.00 96.38 77 ALA A C 1
ATOM 606 O O . ALA A 1 77 ? 0.914 9.664 7.068 1.00 96.38 77 ALA A O 1
ATOM 607 N N . ARG A 1 78 ? 2.175 9.576 5.193 1.00 96.06 78 ARG A N 1
ATOM 608 C CA . ARG A 1 78 ? 1.222 10.252 4.304 1.00 96.06 78 ARG A CA 1
ATOM 609 C C . ARG A 1 78 ? -0.116 9.516 4.223 1.00 96.06 78 ARG A C 1
ATOM 611 O O . ARG A 1 78 ? -1.164 10.148 4.299 1.00 96.06 78 ARG A O 1
ATOM 618 N N . LEU A 1 79 ? -0.099 8.184 4.116 1.00 95.25 79 LEU A N 1
ATOM 619 C CA . LEU A 1 79 ? -1.325 7.380 4.095 1.00 95.25 79 LEU A CA 1
ATOM 620 C C . LEU A 1 79 ? -2.083 7.470 5.425 1.00 95.25 79 LEU A C 1
ATOM 622 O O . LEU A 1 79 ? -3.306 7.557 5.434 1.00 95.25 79 LEU A O 1
ATOM 626 N N . THR A 1 80 ? -1.362 7.455 6.550 1.00 95.19 80 THR A N 1
ATOM 627 C CA . THR A 1 80 ? -1.972 7.575 7.883 1.00 95.19 80 THR A CA 1
ATOM 628 C C . THR A 1 80 ? -2.689 8.916 8.046 1.00 95.19 80 THR A C 1
ATOM 630 O O . THR A 1 80 ? -3.776 8.949 8.615 1.00 95.19 80 THR A O 1
ATOM 633 N N . GLU A 1 81 ? -2.096 10.003 7.549 1.00 94.25 81 GLU A N 1
ATOM 634 C CA . GLU A 1 81 ? -2.715 11.331 7.542 1.00 94.25 81 GLU A CA 1
ATOM 635 C C . GLU A 1 81 ? -3.946 11.367 6.627 1.00 94.25 81 GLU A C 1
ATOM 637 O O . GLU A 1 81 ? -5.031 11.718 7.086 1.00 94.25 81 GLU A O 1
ATOM 642 N N . TRP A 1 82 ? -3.817 10.892 5.384 1.00 92.19 82 TRP A N 1
ATOM 643 C CA . TRP A 1 82 ? -4.918 10.854 4.415 1.00 92.19 82 TRP A CA 1
ATOM 644 C C . TRP A 1 82 ? -6.147 10.088 4.931 1.00 92.19 82 TRP A C 1
ATOM 646 O O . TRP A 1 82 ? -7.269 10.574 4.820 1.00 92.19 82 TRP A O 1
ATOM 656 N N . LEU A 1 83 ? -5.943 8.929 5.568 1.00 90.94 83 LEU A N 1
ATOM 657 C CA . LEU A 1 83 ? -7.028 8.141 6.171 1.00 90.94 83 LEU A CA 1
ATOM 658 C C . LEU A 1 83 ? -7.667 8.804 7.398 1.00 90.94 83 LEU A C 1
ATOM 660 O O . LEU A 1 83 ? -8.749 8.399 7.804 1.00 90.94 83 LEU A O 1
ATOM 664 N N . SER A 1 84 ? -6.993 9.765 8.032 1.00 88.12 84 SER A N 1
ATOM 665 C CA . SER A 1 84 ? -7.551 10.491 9.180 1.00 88.12 84 SER A CA 1
ATOM 666 C C . SER A 1 84 ? -8.445 11.665 8.776 1.00 88.12 84 SER A C 1
ATOM 668 O O . SER A 1 84 ? -9.224 12.144 9.600 1.00 88.12 84 SER A O 1
ATOM 670 N N . GLU A 1 85 ? -8.326 12.120 7.527 1.00 80.19 85 GLU A N 1
ATOM 671 C CA . GLU A 1 85 ? -9.122 13.208 6.949 1.00 80.19 85 GLU A CA 1
ATOM 672 C C . GLU A 1 85 ? -10.331 12.713 6.135 1.00 80.19 85 GLU A C 1
ATOM 674 O O . GLU A 1 85 ? -11.222 13.511 5.836 1.00 80.19 85 GLU A O 1
ATOM 679 N N . ALA A 1 86 ? -10.350 11.425 5.773 1.00 60.31 86 ALA A N 1
ATOM 680 C CA . ALA A 1 86 ? -11.412 10.755 5.016 1.00 60.31 86 ALA A CA 1
ATOM 681 C C . ALA A 1 86 ? -12.565 10.275 5.916 1.00 60.31 86 ALA A C 1
ATOM 683 O O . ALA A 1 86 ? -13.730 10.380 5.466 1.00 60.31 86 ALA A O 1
#

pLDDT: mean 90.54, std 6.88, range [60.31, 97.69]

Solvent-accessible surface area (backbone atoms only — not comparable to full-atom values): 4946 Å² total; per-residue (Å²): 107,44,85,74,46,75,37,68,89,72,49,82,55,22,34,26,31,35,41,95,90,66,53,26,34,35,39,34,37,38,86,48,100,88,43,67,12,27,40,33,26,35,22,45,96,85,59,51,74,40,48,57,83,70,51,83,88,84,50,82,42,58,66,43,78,40,78,56,64,47,56,68,70,58,48,44,52,53,49,54,52,53,65,71,77,108

Foldseek 3Di:
DAWDAQPCVPPRQWTWDADPVRWIKIWHQDDDPVDGWIFIFTAHSVRHGDAPVPDPVVDRDTPDIGRHRDHPVVVVVVVNVVVVVD

Sequence (86 aa):
MEHVADLDWWCPVTKLYRARDGQHYAITCLDFWTASGTEVFLADENGIAIDADGDPTNGLTALVRWDDQMDHETAVARLTEWLSEA

Nearest PDB structures (foldseek):
  6s5u-assembly3_B  TM=5.450E-01  e=1.365E+00  Ophiorrhiza pumila
  6q4z-assembly1_B  TM=7.216E-01  e=3.234E+00  Leishmania mexicana MHOM/GT/2001/U1103
  6s5q-assembly1_A  TM=4.922E-01  e=1.446E+00 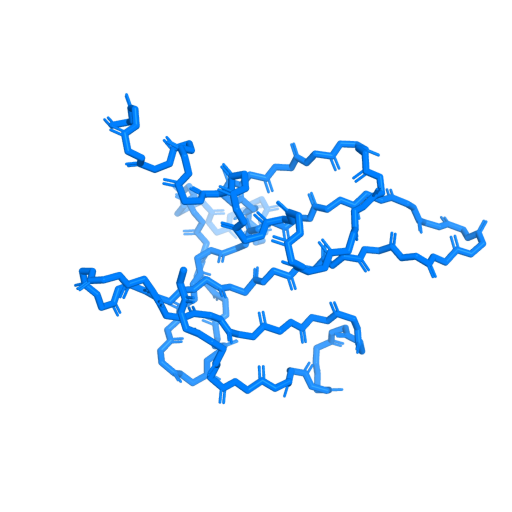 Ophiorrhiza pumila
  6dja-assembly1_A  TM=5.746E-01  e=3.234E+00  Bacillus cereus